Protein AF-A0A7V9DFP0-F1 (afdb_monomer_lite)

Foldseek 3Di:
DDDDDDDDDDDDDDDDDDDDDDDPDDDDDDDDDDPDDDDDDPPPDPPPPPPPPPLVLPVLLVCLVVLLVVLVVCVVCVVVVHDDDPVSLVVSLVSLVVNLVSLVVVLVVLVVVLVVLVVVPPDPDDVSVVSNVVSVVSNVVSVVSSVVSVVSSVSSVVSSVVPPPPDD

Sequence (168 aa):
MRHAQRPIEPAGERGRGGGNGCCCGEDEREQDEKWAGTQPRIGLAAHAESCATADNGATLVDLLPDLLTEIRSLLDQSANGERPPRAVVEDVLTTGYAHALALEGERLRVERRLREVLRSGGSGGPLWADELGQLTKRIEDADRELARLRGLLATLRAQALSREPSGP

Radius of gyration: 31.13 Å; chains: 1; bounding box: 49×64×113 Å

pLDDT: mean 72.7, std 23.98, range [30.34, 97.31]

Structure (mmCIF, N/CA/C/O backbone):
data_AF-A0A7V9DFP0-F1
#
_entry.id   AF-A0A7V9DFP0-F1
#
loop_
_atom_site.group_PDB
_atom_site.id
_atom_site.type_symbol
_atom_site.label_atom_id
_atom_site.label_alt_id
_atom_site.label_comp_id
_atom_site.label_asym_id
_atom_site.label_entity_id
_atom_site.label_seq_id
_atom_site.pdbx_PDB_ins_code
_atom_site.Cartn_x
_atom_site.Cartn_y
_atom_site.Cartn_z
_atom_site.occupancy
_atom_site.B_iso_or_equiv
_atom_site.auth_seq_id
_atom_site.auth_comp_id
_atom_site.auth_asym_id
_atom_site.auth_atom_id
_atom_site.pdbx_PDB_model_num
ATOM 1 N N . MET A 1 1 ? 32.468 -49.841 -77.629 1.00 39.56 1 MET A N 1
ATOM 2 C CA . MET A 1 1 ? 31.718 -51.067 -77.286 1.00 39.56 1 MET A CA 1
ATOM 3 C C . MET A 1 1 ? 30.826 -50.764 -76.085 1.00 39.56 1 MET A C 1
ATOM 5 O O . MET A 1 1 ? 31.365 -50.314 -75.090 1.00 39.56 1 MET A O 1
ATOM 9 N N . ARG A 1 2 ? 29.503 -50.952 -76.253 1.00 42.38 2 ARG A N 1
ATOM 10 C CA . ARG A 1 2 ? 28.453 -51.381 -75.287 1.00 42.38 2 ARG A CA 1
ATOM 11 C C . ARG A 1 2 ? 28.480 -50.742 -73.877 1.00 42.38 2 ARG A C 1
ATOM 13 O O . ARG A 1 2 ? 29.359 -51.049 -73.092 1.00 42.38 2 ARG A O 1
ATOM 20 N N . HIS A 1 3 ? 27.642 -49.745 -73.573 1.00 35.31 3 HIS A N 1
ATOM 21 C CA . HIS A 1 3 ? 26.207 -49.790 -73.188 1.00 35.31 3 HIS A CA 1
ATOM 22 C C . HIS A 1 3 ? 25.881 -50.440 -71.829 1.00 35.31 3 HIS A C 1
ATOM 24 O O . HIS A 1 3 ? 25.858 -51.662 -71.741 1.00 35.31 3 HIS A O 1
ATOM 30 N N . ALA A 1 4 ? 25.527 -49.585 -70.854 1.00 45.06 4 ALA A N 1
ATOM 31 C CA . ALA A 1 4 ? 24.431 -49.658 -69.857 1.00 45.06 4 ALA A CA 1
ATOM 32 C C . ALA A 1 4 ? 24.629 -48.435 -68.909 1.00 45.06 4 ALA A C 1
ATOM 34 O O . ALA A 1 4 ? 25.701 -48.331 -68.333 1.00 45.06 4 ALA A O 1
ATOM 35 N N . GLN A 1 5 ? 23.827 -47.357 -68.789 1.00 43.00 5 GLN A N 1
ATOM 36 C CA . GLN A 1 5 ? 22.367 -47.169 -68.622 1.00 43.00 5 GLN A CA 1
ATOM 37 C C . GLN A 1 5 ? 21.802 -48.117 -67.544 1.00 43.00 5 GLN A C 1
ATOM 39 O O . GLN A 1 5 ? 21.945 -49.316 -67.702 1.00 4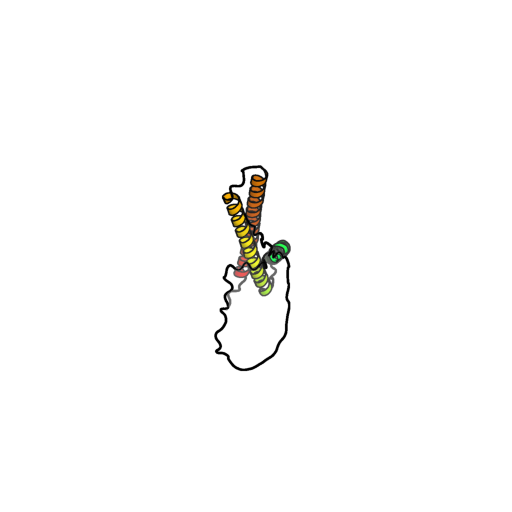3.00 5 GLN A O 1
ATOM 44 N N . ARG A 1 6 ? 21.147 -47.703 -66.447 1.00 42.56 6 ARG A N 1
ATOM 45 C CA . ARG A 1 6 ? 20.340 -46.506 -66.140 1.00 42.56 6 ARG A CA 1
ATOM 46 C C . ARG A 1 6 ? 20.117 -46.379 -64.592 1.00 42.56 6 ARG A C 1
ATOM 48 O O . ARG A 1 6 ? 20.516 -47.285 -63.868 1.00 42.56 6 ARG A O 1
ATOM 55 N N . PRO A 1 7 ? 19.498 -45.276 -64.112 1.00 49.41 7 PRO A N 1
ATOM 56 C CA . PRO A 1 7 ? 19.480 -44.747 -62.735 1.00 49.41 7 PRO A CA 1
ATOM 57 C C . PRO A 1 7 ? 18.176 -45.031 -61.966 1.00 49.41 7 PRO A C 1
ATOM 59 O O . PRO A 1 7 ? 17.194 -45.402 -62.603 1.00 49.41 7 PRO A O 1
ATOM 62 N N . ILE A 1 8 ? 18.136 -44.719 -60.657 1.00 42.16 8 ILE A N 1
ATOM 63 C CA . ILE A 1 8 ? 16.914 -44.353 -59.902 1.00 42.16 8 ILE A CA 1
ATOM 64 C C . ILE A 1 8 ? 17.275 -43.366 -58.759 1.00 42.16 8 ILE A C 1
ATOM 66 O O . ILE A 1 8 ? 17.871 -43.762 -57.765 1.00 42.16 8 ILE A O 1
ATOM 70 N N . GLU A 1 9 ? 16.897 -42.093 -58.902 1.00 44.22 9 GLU A N 1
ATOM 71 C CA . GLU A 1 9 ? 16.350 -41.256 -57.807 1.00 44.22 9 GLU A CA 1
ATOM 72 C C . GLU A 1 9 ? 14.797 -41.285 -57.952 1.00 44.22 9 GLU A C 1
ATOM 74 O O . GLU A 1 9 ? 14.360 -41.835 -58.972 1.00 44.22 9 GLU A O 1
ATOM 79 N N . PRO A 1 10 ? 13.916 -40.702 -57.091 1.00 48.69 10 PRO A N 1
ATOM 80 C CA . PRO A 1 10 ? 14.139 -39.757 -55.983 1.00 48.69 10 PRO A CA 1
ATOM 81 C C . PRO A 1 10 ? 13.203 -39.929 -54.750 1.00 48.69 10 PRO A C 1
ATOM 83 O O . PRO A 1 10 ? 12.377 -40.832 -54.672 1.00 48.69 10 PRO A O 1
ATOM 86 N N . ALA A 1 11 ? 13.292 -38.937 -53.856 1.00 37.59 11 ALA A N 1
ATOM 87 C CA . ALA A 1 11 ? 12.197 -38.336 -53.082 1.00 37.59 11 ALA A CA 1
ATOM 88 C C . ALA A 1 11 ? 11.622 -39.083 -51.863 1.00 37.59 11 ALA A C 1
ATOM 90 O O . ALA A 1 11 ? 11.012 -40.144 -51.935 1.00 37.59 11 ALA A O 1
ATOM 91 N N . GLY A 1 12 ? 11.713 -38.388 -50.728 1.00 35.50 12 GLY A N 1
ATOM 92 C CA . GLY A 1 12 ? 11.001 -38.680 -49.492 1.00 35.50 12 GLY A CA 1
ATOM 93 C C . GLY A 1 12 ? 10.898 -37.429 -48.624 1.00 35.50 12 GLY A C 1
ATOM 94 O O . GLY A 1 12 ? 11.405 -37.406 -47.508 1.00 35.50 12 GLY A O 1
ATOM 95 N N . GLU A 1 13 ? 10.274 -36.378 -49.160 1.00 42.06 13 GLU A N 1
ATOM 96 C CA . GLU A 1 13 ? 9.725 -35.269 -48.378 1.00 42.06 13 GLU A CA 1
ATOM 97 C C . GLU A 1 13 ? 8.756 -35.785 -47.307 1.00 42.06 13 GLU A C 1
ATOM 99 O O . GLU A 1 13 ? 7.801 -36.484 -47.635 1.00 42.06 13 GLU A O 1
ATOM 104 N N . ARG A 1 14 ? 8.939 -35.347 -46.058 1.00 39.03 14 ARG A N 1
ATOM 105 C CA . ARG A 1 14 ? 7.881 -35.040 -45.074 1.00 39.03 14 ARG A CA 1
ATOM 106 C C . ARG A 1 14 ? 8.489 -33.986 -44.132 1.00 39.03 14 ARG A C 1
ATOM 108 O O . ARG A 1 14 ? 9.447 -34.295 -43.445 1.00 39.03 14 ARG A O 1
ATOM 115 N N . GLY A 1 15 ? 8.111 -32.711 -44.086 1.00 32.66 15 GLY A N 1
ATOM 116 C CA . GLY A 1 15 ? 6.883 -32.064 -44.520 1.00 32.66 15 GLY A CA 1
ATOM 117 C C . GLY A 1 15 ? 5.841 -32.067 -43.399 1.00 32.66 15 GLY A C 1
ATOM 118 O O . GLY A 1 15 ? 5.179 -33.082 -43.224 1.00 32.66 15 GLY A O 1
ATOM 119 N N . ARG A 1 16 ? 5.642 -30.881 -42.787 1.00 36.75 16 ARG A N 1
ATOM 120 C CA . ARG A 1 16 ? 4.462 -30.431 -41.997 1.00 36.75 16 ARG A CA 1
ATOM 121 C C . ARG A 1 16 ? 4.366 -31.025 -40.584 1.00 36.75 16 ARG A C 1
ATOM 123 O O . ARG A 1 16 ? 4.788 -32.144 -40.362 1.00 36.75 16 ARG A O 1
ATOM 130 N N . GLY A 1 17 ? 3.833 -30.367 -39.560 1.00 32.06 17 GLY A N 1
ATOM 131 C CA . GLY A 1 17 ? 3.096 -29.114 -39.340 1.00 32.06 17 GLY A CA 1
ATOM 132 C C . GLY A 1 17 ? 2.959 -28.999 -37.802 1.00 32.06 17 GLY A C 1
ATOM 133 O O . GLY A 1 17 ? 3.162 -29.984 -37.105 1.00 32.06 17 GLY A O 1
ATOM 134 N N . GLY A 1 18 ? 2.774 -27.843 -37.173 1.00 35.44 18 GLY A N 1
ATOM 135 C CA . GLY A 1 18 ? 1.622 -26.970 -37.371 1.00 35.44 18 GLY A CA 1
ATOM 136 C C . GLY A 1 18 ? 0.373 -27.578 -36.715 1.00 35.44 18 GLY A C 1
ATOM 137 O O . GLY A 1 18 ? -0.145 -28.561 -37.231 1.00 35.44 18 GLY A O 1
ATOM 138 N N . GLY A 1 19 ? -0.113 -26.961 -35.631 1.00 32.66 19 GLY A N 1
ATOM 139 C CA . GLY A 1 19 ? -1.383 -27.281 -34.956 1.00 32.66 19 GLY A CA 1
ATOM 140 C C . GLY A 1 19 ? -1.144 -27.844 -33.557 1.00 32.66 19 GLY A C 1
ATOM 141 O O . GLY A 1 19 ? -0.663 -28.956 -33.412 1.00 32.66 19 GLY A O 1
ATOM 142 N N . ASN A 1 20 ? -1.326 -27.082 -32.478 1.00 48.03 20 ASN A N 1
ATOM 143 C CA . ASN A 1 20 ? -2.624 -26.607 -31.993 1.00 48.03 20 ASN A CA 1
ATOM 144 C C . ASN A 1 20 ? -3.682 -27.714 -32.090 1.00 48.03 20 ASN A C 1
ATOM 146 O O . ASN A 1 20 ? -4.397 -27.831 -33.080 1.00 48.03 20 ASN A O 1
ATOM 150 N N . GLY A 1 21 ? -3.715 -28.545 -31.056 1.00 33.72 21 GLY A N 1
ATOM 151 C CA . GLY A 1 21 ? -4.679 -29.614 -30.865 1.00 33.72 21 GLY A CA 1
ATOM 152 C C . GLY A 1 21 ? -5.020 -29.661 -29.390 1.00 33.72 21 GLY A C 1
ATOM 153 O O . GLY A 1 21 ? -4.448 -30.436 -28.633 1.00 33.72 21 GLY A O 1
ATOM 154 N N . CYS A 1 22 ? -5.899 -28.747 -28.990 1.00 43.72 22 CYS A N 1
ATOM 155 C CA . CYS A 1 22 ? -6.710 -28.902 -27.799 1.00 43.72 22 CYS A CA 1
ATOM 156 C C . CYS A 1 22 ? -7.415 -30.261 -27.892 1.00 43.72 22 CYS A C 1
ATOM 158 O O . CYS A 1 22 ? -8.122 -30.508 -28.868 1.00 43.72 22 CYS A O 1
ATOM 160 N N . CYS A 1 23 ? -7.216 -31.121 -26.899 1.00 30.34 23 CYS A N 1
ATOM 161 C CA . CYS A 1 23 ? -8.017 -32.322 -26.715 1.00 30.34 23 CYS A CA 1
ATOM 162 C C . CYS A 1 23 ? -8.514 -32.328 -25.272 1.00 30.34 23 CYS A C 1
ATOM 164 O O . CYS A 1 23 ? -7.917 -32.940 -24.390 1.00 30.34 23 CYS A O 1
ATOM 166 N N . CYS A 1 24 ? -9.617 -31.617 -25.044 1.00 34.53 24 CYS A N 1
ATOM 167 C CA . CYS A 1 24 ? -10.621 -32.083 -24.102 1.00 34.53 24 CYS A CA 1
ATOM 168 C C . CYS A 1 24 ? -11.144 -33.412 -24.664 1.00 34.53 24 CYS A C 1
ATOM 170 O O . CYS A 1 24 ? -11.593 -33.469 -25.809 1.00 34.53 24 CYS A O 1
ATOM 172 N N . GLY A 1 25 ? -11.030 -34.474 -23.881 1.00 30.75 25 GLY A N 1
ATOM 173 C CA . GLY A 1 25 ? -11.526 -35.799 -24.214 1.00 30.75 25 GLY A CA 1
ATOM 174 C C . GLY A 1 25 ? -11.726 -36.562 -22.920 1.00 30.75 25 GLY A C 1
ATOM 175 O O . GLY A 1 25 ? -10.835 -37.277 -22.472 1.00 30.75 25 GLY A O 1
ATOM 176 N N . GLU A 1 26 ? -12.866 -36.305 -22.295 1.00 41.06 26 GLU A N 1
ATOM 177 C CA . GLU A 1 26 ? -13.468 -37.163 -21.282 1.00 41.06 26 GLU A CA 1
ATOM 178 C C . GLU A 1 26 ? -13.830 -38.501 -21.945 1.00 41.06 26 GLU A C 1
ATOM 180 O O . GLU A 1 26 ? -14.340 -38.500 -23.062 1.00 41.06 26 GLU A O 1
ATOM 185 N N . ASP A 1 27 ? -13.569 -39.631 -21.288 1.00 32.34 27 ASP A N 1
ATOM 186 C CA . ASP A 1 27 ? -14.666 -40.536 -20.942 1.00 32.34 27 ASP A CA 1
ATOM 187 C C . ASP A 1 27 ? -14.228 -41.620 -19.955 1.00 32.34 27 ASP A C 1
ATOM 189 O O . ASP A 1 27 ? -13.144 -42.204 -20.020 1.00 32.34 27 ASP A O 1
ATOM 193 N N . GLU A 1 28 ? -15.124 -41.831 -19.005 1.00 42.12 28 GLU A N 1
ATOM 194 C CA . GLU A 1 28 ? -15.041 -42.736 -17.876 1.00 42.12 28 GLU A CA 1
ATOM 195 C C . GLU A 1 28 ? -15.290 -44.188 -18.306 1.00 42.12 28 GLU A C 1
ATOM 197 O O . GLU A 1 28 ? -16.081 -44.441 -19.216 1.00 42.12 28 GLU A O 1
ATOM 202 N N . ARG A 1 29 ? -14.690 -45.135 -17.566 1.00 37.09 29 ARG A N 1
ATOM 203 C CA . ARG A 1 29 ? -15.267 -46.405 -17.054 1.00 37.09 29 ARG A CA 1
ATOM 204 C C . ARG A 1 29 ? -14.185 -47.480 -16.958 1.00 37.09 29 ARG A C 1
ATOM 206 O O . ARG A 1 29 ? -13.793 -48.066 -17.954 1.00 37.09 29 ARG A O 1
ATOM 213 N N . GLU A 1 30 ? -13.747 -47.776 -15.744 1.00 35.06 30 GLU A N 1
ATOM 214 C CA . GLU A 1 30 ? -14.201 -48.973 -15.027 1.00 35.06 30 GLU A CA 1
ATOM 215 C C . GLU A 1 30 ? -13.611 -48.957 -13.618 1.00 35.06 30 GLU A C 1
ATOM 217 O O . GLU A 1 30 ? -12.456 -48.597 -13.392 1.00 35.06 30 GLU A O 1
ATOM 222 N N . GLN A 1 31 ? -14.486 -49.248 -12.666 1.00 38.50 31 GLN A N 1
ATOM 223 C CA . GLN A 1 31 ? -14.199 -49.291 -11.247 1.00 38.50 31 GLN A CA 1
ATOM 224 C C . GLN A 1 31 ? -13.455 -50.583 -10.898 1.00 38.50 31 GLN A C 1
ATOM 226 O O . GLN A 1 31 ? -13.540 -51.583 -11.607 1.00 38.50 31 GLN A O 1
ATOM 231 N N . ASP A 1 32 ? -12.824 -50.513 -9.732 1.00 38.16 32 ASP A N 1
ATOM 232 C CA . ASP A 1 32 ? -12.440 -51.614 -8.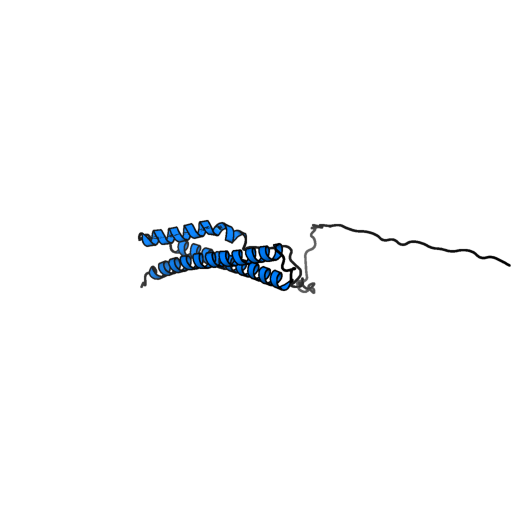857 1.00 38.16 32 ASP A CA 1
ATOM 233 C C . ASP A 1 32 ? -11.011 -52.187 -8.933 1.00 38.16 32 ASP A C 1
ATOM 235 O O . ASP A 1 32 ? -10.508 -52.699 -9.926 1.00 38.16 32 ASP A O 1
ATOM 239 N N . GLU A 1 33 ? -10.397 -52.114 -7.745 1.00 41.06 33 GLU A N 1
ATOM 240 C CA . GLU A 1 33 ? -9.260 -52.888 -7.248 1.00 41.06 33 GLU A CA 1
ATOM 241 C C . GLU A 1 33 ? -7.865 -52.602 -7.827 1.00 41.06 33 GLU A C 1
ATOM 243 O O . GLU A 1 33 ? -7.349 -53.334 -8.667 1.00 41.06 33 GLU A O 1
ATOM 248 N N . LYS A 1 34 ? -7.161 -51.629 -7.219 1.00 40.22 34 LYS A N 1
ATOM 249 C CA . LYS A 1 34 ? -5.809 -51.827 -6.632 1.00 40.22 34 LYS A CA 1
ATOM 250 C C . LYS A 1 34 ? -5.210 -50.504 -6.156 1.00 40.22 34 LYS A C 1
ATOM 252 O O . LYS A 1 34 ? -4.446 -49.850 -6.859 1.00 40.22 34 LYS A O 1
ATOM 257 N N . TRP A 1 35 ? -5.428 -50.186 -4.885 1.00 41.47 35 TRP A N 1
ATOM 258 C CA . TRP A 1 35 ? -4.740 -49.111 -4.148 1.00 41.47 35 TRP A CA 1
ATOM 259 C C . TRP A 1 35 ? -3.207 -49.306 -4.006 1.00 41.47 35 TRP A C 1
ATOM 261 O O . TRP A 1 35 ? -2.561 -48.606 -3.234 1.00 41.47 35 TRP A O 1
ATOM 271 N N . ALA A 1 36 ? -2.604 -50.249 -4.740 1.00 45.00 36 ALA A N 1
ATOM 272 C CA . ALA A 1 36 ? -1.182 -50.591 -4.686 1.00 45.00 36 ALA A CA 1
ATOM 273 C C . ALA A 1 36 ? -0.575 -50.869 -6.081 1.00 45.00 36 ALA A C 1
ATOM 275 O O . ALA A 1 36 ? 0.279 -51.740 -6.234 1.00 45.00 36 ALA A O 1
ATOM 276 N N . GLY A 1 37 ? -1.027 -50.152 -7.116 1.00 41.97 37 GLY A N 1
ATOM 277 C CA . GLY A 1 37 ? -0.377 -50.122 -8.430 1.00 41.97 37 GLY A CA 1
ATOM 278 C C . GLY A 1 37 ? 0.640 -48.983 -8.521 1.00 41.97 37 GLY A C 1
ATOM 279 O O . GLY A 1 37 ? 0.356 -47.863 -8.106 1.00 41.97 37 GLY A O 1
ATOM 280 N N . THR A 1 38 ? 1.830 -49.274 -9.044 1.00 46.97 38 THR A N 1
ATOM 281 C CA . THR A 1 38 ? 2.934 -48.333 -9.281 1.00 46.97 38 THR A CA 1
ATOM 282 C C . THR A 1 38 ? 2.432 -47.045 -9.935 1.00 46.97 38 THR A C 1
ATOM 284 O O . THR A 1 38 ? 2.083 -47.042 -11.114 1.00 46.97 38 THR A O 1
ATOM 287 N N . GLN A 1 39 ? 2.382 -45.946 -9.179 1.00 47.97 39 GLN A N 1
ATOM 288 C CA . GLN A 1 39 ? 1.971 -44.664 -9.740 1.00 47.97 39 GLN A CA 1
ATOM 289 C C . GLN A 1 39 ? 2.969 -44.228 -10.827 1.00 47.97 39 GLN A C 1
ATOM 291 O O . GLN A 1 39 ? 4.183 -44.286 -10.591 1.00 47.97 39 GLN A O 1
ATOM 296 N N . PRO A 1 40 ? 2.513 -43.741 -11.995 1.00 52.31 40 PRO A N 1
ATOM 297 C CA . PRO A 1 40 ? 3.358 -42.881 -12.806 1.00 52.31 40 PRO A CA 1
ATOM 298 C C . PRO A 1 40 ? 3.716 -41.663 -11.947 1.00 52.31 40 PRO A C 1
ATOM 300 O O . PRO A 1 40 ? 2.839 -41.062 -11.328 1.00 52.31 40 PRO A O 1
ATOM 303 N N . ARG A 1 41 ? 5.016 -41.352 -11.842 1.00 52.28 41 ARG A N 1
ATOM 304 C CA . ARG A 1 41 ? 5.538 -40.251 -11.018 1.00 52.28 41 ARG A CA 1
ATOM 305 C C . ARG A 1 41 ? 4.705 -38.988 -11.257 1.00 52.28 41 ARG A C 1
ATOM 307 O O . ARG A 1 41 ? 4.787 -38.397 -12.331 1.00 52.28 41 ARG A O 1
ATOM 314 N N . ILE A 1 42 ? 3.953 -38.560 -10.245 1.00 50.28 42 ILE A N 1
ATOM 315 C CA . ILE A 1 42 ? 3.390 -37.212 -10.183 1.00 50.28 42 ILE A CA 1
ATOM 316 C C . ILE A 1 42 ? 4.583 -36.287 -9.986 1.00 50.28 42 ILE A C 1
ATOM 318 O O . ILE A 1 42 ? 5.111 -36.118 -8.892 1.00 50.28 42 ILE A O 1
ATOM 322 N N . GLY A 1 43 ? 5.092 -35.792 -11.099 1.00 47.78 43 GLY A N 1
ATOM 323 C CA . GLY A 1 43 ? 6.286 -34.979 -11.127 1.00 47.78 43 GLY A CA 1
ATOM 324 C C . GLY A 1 43 ? 6.440 -34.373 -12.501 1.00 47.78 43 GLY A C 1
ATOM 325 O O . GLY A 1 43 ? 7.399 -34.677 -13.205 1.00 47.78 43 GLY A O 1
ATOM 326 N N . LEU A 1 44 ? 5.512 -33.485 -12.870 1.00 48.56 44 LEU A N 1
ATOM 327 C CA . LEU A 1 44 ? 5.952 -32.335 -13.650 1.00 48.56 44 LEU A CA 1
ATOM 328 C C . LEU A 1 44 ? 7.130 -31.735 -12.880 1.00 48.56 44 LEU A C 1
ATOM 330 O O . LEU A 1 44 ? 7.046 -31.532 -11.666 1.00 48.56 44 LEU A O 1
ATOM 334 N N . ALA A 1 45 ? 8.252 -31.529 -13.569 1.00 49.66 45 ALA A N 1
ATOM 335 C CA . ALA A 1 45 ? 9.360 -30.791 -12.992 1.00 49.66 45 ALA A CA 1
ATOM 336 C C . ALA A 1 45 ? 8.800 -29.492 -12.401 1.00 49.66 45 ALA A C 1
ATOM 338 O O . ALA A 1 45 ? 7.961 -28.851 -13.030 1.00 49.66 45 ALA A O 1
ATOM 339 N N . ALA A 1 46 ? 9.282 -29.079 -11.230 1.00 52.81 46 ALA A N 1
ATOM 340 C CA . ALA A 1 46 ? 8.870 -27.828 -10.585 1.00 52.81 46 ALA A C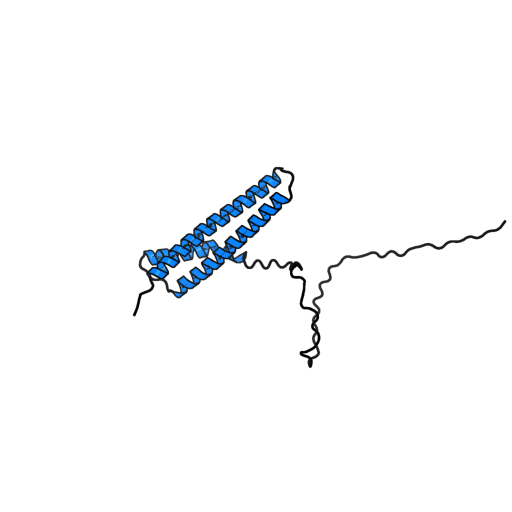A 1
ATOM 341 C C . ALA A 1 46 ? 9.070 -26.569 -11.470 1.00 52.81 46 ALA A C 1
ATOM 343 O O . ALA A 1 46 ? 8.665 -25.477 -11.090 1.00 52.81 46 ALA A O 1
ATOM 344 N N . HIS A 1 47 ? 9.693 -26.725 -12.645 1.00 44.72 47 HIS A N 1
ATOM 345 C CA . HIS A 1 47 ? 9.942 -25.700 -13.656 1.00 44.72 47 HIS A CA 1
ATOM 346 C C . HIS A 1 47 ? 9.158 -25.900 -14.959 1.00 44.72 47 HIS A C 1
ATOM 348 O O . HIS A 1 47 ? 9.454 -25.228 -15.941 1.00 44.72 47 HIS A O 1
ATOM 354 N N . ALA A 1 48 ? 8.189 -26.818 -15.016 1.00 46.50 48 ALA A N 1
ATOM 355 C CA . ALA A 1 48 ? 7.222 -26.788 -16.102 1.00 46.50 48 ALA A CA 1
ATOM 356 C C . ALA A 1 48 ? 6.403 -25.512 -15.920 1.00 46.50 48 ALA A C 1
ATOM 358 O O . ALA A 1 48 ? 5.607 -25.416 -14.988 1.00 46.50 48 ALA A O 1
ATOM 359 N N . GLU A 1 49 ? 6.703 -24.512 -16.745 1.00 44.75 49 GLU A N 1
ATOM 360 C CA . GLU A 1 49 ? 6.087 -23.195 -16.708 1.00 44.75 49 GLU A CA 1
ATOM 361 C C . GLU A 1 49 ? 4.572 -23.361 -16.798 1.00 44.75 49 GLU A C 1
ATOM 363 O O . GLU A 1 49 ? 3.995 -23.549 -17.870 1.00 44.75 49 GLU A O 1
ATOM 368 N N . SER A 1 50 ? 3.907 -23.322 -15.644 1.00 45.53 50 SER A N 1
ATOM 369 C CA . SER A 1 50 ? 2.478 -23.106 -15.606 1.00 45.53 50 SER A CA 1
ATOM 370 C C . SER A 1 50 ? 2.269 -21.708 -16.169 1.00 45.53 50 SER A C 1
ATOM 372 O O . SER A 1 50 ? 2.446 -20.712 -15.468 1.00 45.53 50 SER A O 1
ATOM 374 N N . CYS A 1 51 ? 1.884 -21.627 -17.440 1.00 41.16 51 CYS A N 1
ATOM 375 C CA . CYS A 1 51 ? 1.416 -20.405 -18.091 1.00 41.16 51 CYS A CA 1
ATOM 376 C C . CYS A 1 51 ? 0.017 -20.002 -17.579 1.00 41.16 51 CYS A C 1
ATOM 378 O O . CYS A 1 51 ? -0.850 -19.558 -18.323 1.00 41.16 51 CYS A O 1
ATOM 380 N N . ALA A 1 52 ? -0.202 -20.189 -16.283 1.00 46.06 52 ALA A N 1
ATOM 381 C CA . ALA A 1 52 ? -1.239 -19.560 -15.512 1.00 46.06 52 ALA A CA 1
ATOM 382 C C . ALA A 1 52 ? -0.483 -18.717 -14.491 1.00 46.06 52 ALA A C 1
ATOM 384 O O . ALA A 1 52 ? -0.078 -19.198 -13.433 1.00 46.06 52 ALA A O 1
ATOM 385 N N . THR A 1 53 ? -0.248 -17.455 -14.837 1.00 50.59 53 THR A N 1
ATOM 386 C CA . THR A 1 53 ? -0.049 -16.397 -13.853 1.00 50.59 53 THR A CA 1
ATOM 387 C C . THR A 1 53 ? -1.305 -16.358 -12.988 1.00 50.59 53 THR A C 1
ATOM 389 O O . THR A 1 53 ? -2.209 -15.558 -13.214 1.00 50.59 53 THR A O 1
ATOM 392 N N . ALA A 1 54 ? -1.400 -17.267 -12.019 1.00 45.38 54 ALA A N 1
ATOM 393 C CA . ALA A 1 54 ? -2.306 -17.146 -10.893 1.00 45.38 54 ALA A CA 1
ATOM 394 C C . ALA A 1 54 ? -1.752 -16.017 -10.016 1.00 45.38 54 ALA A C 1
ATOM 396 O O . ALA A 1 54 ? -1.195 -16.233 -8.940 1.00 45.38 54 ALA A O 1
ATOM 397 N N . ASP A 1 55 ? -1.823 -14.793 -10.538 1.00 50.12 55 ASP A N 1
ATOM 398 C CA . ASP A 1 55 ? -1.559 -13.574 -9.798 1.00 50.12 55 ASP A CA 1
ATOM 399 C C . ASP A 1 55 ? -2.749 -13.354 -8.862 1.00 50.12 55 ASP A C 1
ATOM 401 O O . ASP A 1 55 ? -3.574 -12.467 -9.048 1.00 50.12 55 ASP A O 1
ATOM 405 N N . ASN A 1 56 ? -2.812 -14.152 -7.793 1.00 54.38 56 ASN A N 1
ATOM 406 C CA . ASN A 1 56 ? -3.754 -13.935 -6.691 1.00 54.38 56 ASN A CA 1
ATOM 407 C C . ASN A 1 56 ? -3.532 -12.565 -6.007 1.00 54.38 56 ASN A C 1
ATOM 409 O O . ASN A 1 56 ? -4.287 -12.189 -5.118 1.00 54.38 56 ASN A O 1
ATOM 413 N N . GLY A 1 57 ? -2.472 -11.833 -6.380 1.00 50.38 57 GLY A N 1
ATOM 414 C CA . GLY A 1 57 ? -2.136 -10.517 -5.842 1.00 50.38 57 GLY A CA 1
ATOM 415 C C . GLY A 1 57 ? -2.641 -9.327 -6.662 1.00 50.38 57 GLY A C 1
ATOM 416 O O . GLY A 1 57 ? -2.809 -8.261 -6.078 1.00 50.38 57 GLY A O 1
ATOM 417 N N . ALA A 1 58 ? -2.898 -9.474 -7.969 1.00 52.78 58 ALA A N 1
ATOM 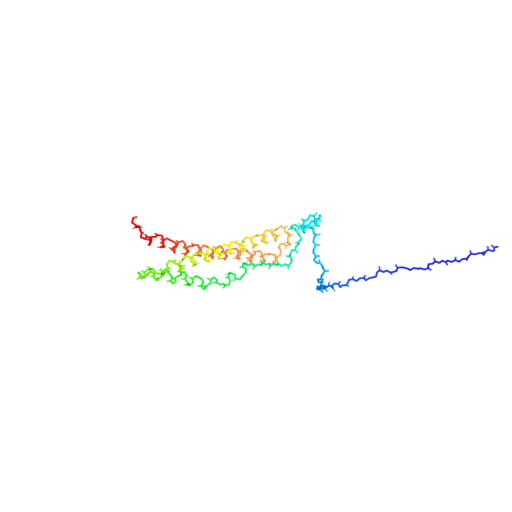418 C CA . ALA A 1 58 ? -3.262 -8.329 -8.817 1.00 52.78 58 ALA A CA 1
ATOM 419 C C . ALA A 1 58 ? -4.616 -7.724 -8.409 1.00 52.78 58 ALA A C 1
ATOM 421 O O . ALA A 1 58 ? -4.759 -6.510 -8.352 1.00 52.78 58 ALA A O 1
ATOM 422 N N . THR A 1 59 ? -5.568 -8.569 -8.008 1.00 59.12 59 THR A N 1
ATOM 423 C CA . THR A 1 59 ? -6.910 -8.149 -7.578 1.00 59.12 59 THR A CA 1
ATOM 424 C C . THR A 1 59 ? -6.929 -7.410 -6.241 1.00 59.12 59 THR A C 1
ATOM 426 O O . THR A 1 59 ? -7.878 -6.685 -5.963 1.00 59.12 59 THR A O 1
ATOM 429 N N . LEU A 1 60 ? -5.913 -7.595 -5.391 1.00 62.09 60 LEU A N 1
ATOM 430 C CA . LEU A 1 60 ? -5.852 -6.932 -4.086 1.00 62.09 60 LEU A CA 1
ATOM 431 C C . LEU A 1 60 ? -5.332 -5.497 -4.212 1.00 62.09 60 LEU A C 1
ATOM 433 O O . LEU A 1 60 ? -5.817 -4.613 -3.520 1.00 62.09 60 LEU A O 1
ATOM 437 N N . VAL A 1 61 ? -4.385 -5.208 -5.106 1.00 65.69 61 VAL A N 1
ATOM 438 C CA . VAL A 1 61 ? -3.832 -3.843 -5.213 1.00 65.69 61 VAL A CA 1
ATOM 439 C C . VAL A 1 61 ? -4.906 -2.824 -5.628 1.00 65.69 61 VAL A C 1
ATOM 441 O O . VAL A 1 61 ? -4.921 -1.710 -5.105 1.00 65.69 61 VAL A O 1
ATOM 444 N N . ASP A 1 62 ? -5.867 -3.231 -6.458 1.00 72.88 62 ASP A N 1
ATOM 445 C CA . ASP A 1 62 ? -6.944 -2.359 -6.947 1.00 72.88 62 ASP A CA 1
ATOM 446 C C . ASP A 1 62 ? -7.949 -1.935 -5.858 1.00 72.88 62 ASP A C 1
ATOM 448 O O . ASP A 1 62 ? -8.541 -0.861 -5.947 1.00 72.88 62 ASP A O 1
ATOM 452 N N . LEU A 1 63 ? -8.112 -2.731 -4.795 1.00 80.69 63 LEU A N 1
ATOM 453 C CA . LEU A 1 63 ? -9.049 -2.461 -3.689 1.00 80.69 63 LEU A CA 1
ATOM 454 C C . LEU A 1 63 ? -8.434 -1.609 -2.564 1.00 80.69 63 LEU A C 1
ATOM 456 O O . LEU A 1 63 ? -9.072 -1.325 -1.549 1.00 80.69 63 LEU A O 1
ATOM 460 N N . LEU A 1 64 ? -7.175 -1.199 -2.716 1.00 84.19 64 LEU A N 1
ATOM 461 C CA . LEU A 1 64 ? -6.443 -0.479 -1.682 1.00 84.19 64 LEU A CA 1
ATOM 462 C C . LEU A 1 64 ? -7.067 0.878 -1.282 1.00 84.19 64 LEU A C 1
ATOM 464 O O . LEU A 1 64 ? -7.120 1.151 -0.081 1.00 84.19 64 LEU A O 1
ATOM 468 N N . PRO A 1 65 ? -7.555 1.737 -2.204 1.00 86.44 65 PRO A N 1
ATOM 469 C CA . PRO A 1 65 ? -8.154 3.026 -1.839 1.00 86.44 65 PRO A CA 1
ATOM 470 C C . PRO A 1 65 ? -9.353 2.903 -0.891 1.00 86.44 65 PRO A C 1
ATOM 472 O O . PRO A 1 65 ? -9.480 3.693 0.053 1.00 86.44 65 PRO A O 1
ATOM 475 N N . ASP A 1 66 ? -10.191 1.892 -1.111 1.00 88.88 66 ASP A N 1
ATOM 476 C CA . ASP A 1 66 ? -11.376 1.630 -0.296 1.00 88.88 66 ASP A CA 1
ATOM 477 C C . ASP A 1 66 ? -10.966 1.159 1.100 1.00 88.88 66 ASP A C 1
ATOM 479 O O . ASP A 1 66 ? -11.392 1.738 2.102 1.00 88.88 66 ASP A O 1
ATOM 483 N N . LEU A 1 67 ? -10.021 0.219 1.173 1.00 91.75 67 LEU A N 1
ATOM 484 C CA . LEU A 1 67 ? -9.462 -0.270 2.433 1.00 91.75 67 LEU A CA 1
ATOM 485 C C . LEU A 1 67 ? -8.828 0.852 3.270 1.00 91.75 67 LEU A C 1
ATOM 487 O O . LEU A 1 67 ? -8.997 0.920 4.485 1.00 91.75 67 LEU A O 1
ATOM 491 N N . LEU A 1 68 ? -8.108 1.781 2.640 1.00 92.94 68 LEU A N 1
ATOM 492 C CA . LEU A 1 68 ? -7.524 2.933 3.336 1.00 92.94 68 LEU A CA 1
ATOM 493 C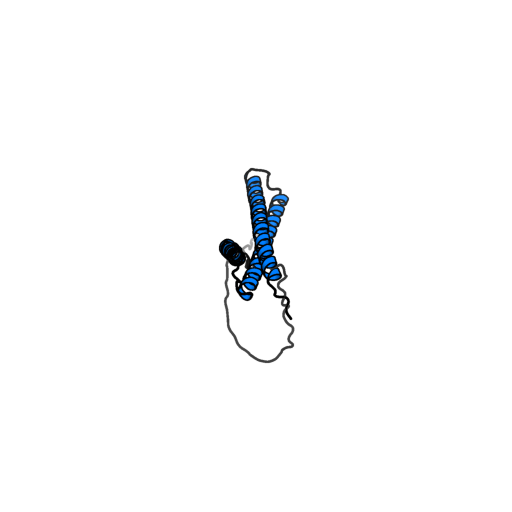 C . LEU A 1 68 ? -8.587 3.881 3.889 1.00 92.94 68 LEU A C 1
ATOM 495 O O . LEU A 1 68 ? -8.376 4.501 4.934 1.00 92.94 68 LEU A O 1
ATOM 499 N N . THR A 1 69 ? -9.698 4.030 3.170 1.00 93.44 69 THR A N 1
ATOM 500 C CA . THR A 1 69 ? -10.842 4.837 3.602 1.00 93.44 69 THR A CA 1
ATOM 501 C C . THR A 1 69 ? -11.527 4.182 4.795 1.00 93.44 69 THR A C 1
ATOM 503 O O . THR A 1 69 ? -11.817 4.861 5.779 1.00 93.44 69 THR A O 1
ATOM 506 N N . GLU A 1 70 ? -11.688 2.862 4.762 1.00 94.38 70 GLU A N 1
ATOM 507 C CA . GLU A 1 70 ? -12.226 2.080 5.872 1.00 94.38 70 GLU A CA 1
ATOM 508 C C . GLU A 1 70 ? -11.339 2.168 7.123 1.00 94.38 70 GLU A C 1
ATOM 510 O O . GLU A 1 70 ? -11.826 2.527 8.198 1.00 94.38 70 GLU A O 1
ATOM 515 N N . ILE A 1 71 ? -10.023 1.957 6.986 1.00 95.19 71 ILE A N 1
ATOM 516 C CA . ILE A 1 71 ? -9.073 2.090 8.103 1.00 95.19 71 ILE A CA 1
ATOM 517 C C . ILE A 1 71 ? -9.162 3.491 8.722 1.00 95.19 71 ILE A C 1
ATOM 519 O O . ILE A 1 71 ? -9.207 3.623 9.944 1.00 95.19 71 ILE A O 1
ATOM 523 N N . ARG A 1 72 ? -9.218 4.546 7.899 1.00 94.50 72 ARG A N 1
ATOM 524 C CA . ARG A 1 72 ? -9.370 5.929 8.384 1.00 94.50 72 ARG A CA 1
ATOM 525 C C . ARG A 1 72 ? -10.687 6.141 9.118 1.00 94.50 72 ARG A C 1
ATOM 527 O O . ARG A 1 72 ? -10.669 6.715 10.198 1.00 94.50 72 ARG A O 1
ATOM 534 N N . SER A 1 73 ? -11.797 5.626 8.590 1.00 94.31 73 SER A N 1
ATOM 535 C CA . SER A 1 73 ? -13.096 5.725 9.258 1.00 94.31 73 SER A CA 1
ATOM 536 C C . SER A 1 73 ? -13.069 5.087 10.650 1.00 94.31 73 SER A C 1
ATOM 538 O O . SER A 1 73 ? -13.548 5.689 11.609 1.00 94.31 73 SER A O 1
ATOM 540 N N . LEU A 1 74 ? -12.445 3.912 10.798 1.00 93.88 74 LEU A N 1
ATOM 541 C CA . LEU A 1 74 ? -12.301 3.255 12.103 1.00 93.88 74 LEU A CA 1
ATOM 542 C C . LEU A 1 74 ? -11.415 4.052 13.072 1.00 93.88 74 LEU A C 1
ATOM 544 O O . LEU A 1 74 ? -11.702 4.102 14.273 1.00 93.88 74 LEU A O 1
ATOM 548 N N . LEU A 1 75 ? -10.354 4.686 12.565 1.00 93.38 75 LEU A N 1
ATOM 549 C CA . LEU A 1 75 ? -9.498 5.577 13.352 1.00 93.38 75 LEU A CA 1
ATOM 550 C C . LEU A 1 75 ? -10.261 6.829 13.815 1.00 93.38 75 LEU A C 1
ATOM 552 O O . LEU A 1 75 ? -10.136 7.213 14.979 1.00 93.38 75 LEU A O 1
ATOM 556 N N . ASP A 1 76 ? -11.083 7.420 12.947 1.00 92.88 76 ASP A N 1
ATOM 557 C CA . ASP A 1 76 ? -11.868 8.625 13.238 1.00 92.88 76 ASP A CA 1
ATOM 558 C C . ASP A 1 76 ? -12.996 8.345 14.239 1.00 92.88 76 ASP A C 1
ATOM 560 O O . ASP A 1 76 ? -13.138 9.068 15.226 1.00 92.88 76 ASP A O 1
ATOM 564 N N . GLN A 1 77 ? -13.747 7.250 14.058 1.00 89.62 77 GLN A N 1
ATOM 565 C CA . GLN A 1 77 ? -14.724 6.765 15.047 1.00 89.62 77 GLN A CA 1
ATOM 566 C C . GLN A 1 77 ? -14.067 6.642 16.424 1.00 89.62 77 GLN A C 1
ATOM 568 O O . GLN A 1 77 ? -14.590 7.099 17.442 1.00 89.62 77 GLN A O 1
ATOM 573 N N . SER A 1 78 ? -12.857 6.087 16.444 1.00 84.31 78 SER A N 1
ATOM 574 C CA . SER A 1 78 ? -12.118 5.879 17.676 1.00 84.31 78 SER A CA 1
ATOM 575 C C . SER A 1 78 ? -11.651 7.173 18.339 1.00 84.31 78 SER A C 1
ATOM 577 O O . SER A 1 78 ? -11.697 7.267 19.569 1.00 84.31 78 SER A O 1
ATOM 579 N N . ALA A 1 79 ? -11.253 8.170 17.549 1.00 85.38 79 ALA A N 1
ATOM 580 C CA . ALA A 1 79 ? -10.906 9.506 18.028 1.00 85.38 79 ALA A CA 1
ATOM 581 C C . ALA A 1 79 ? -12.124 10.262 18.590 1.00 85.38 79 ALA A C 1
ATOM 583 O O . ALA A 1 79 ? -11.990 10.998 19.566 1.00 85.38 79 ALA A O 1
ATOM 584 N N . ASN A 1 80 ? -13.314 10.016 18.038 1.00 88.06 80 ASN A N 1
ATOM 585 C CA . ASN A 1 80 ? -14.579 10.600 18.495 1.00 88.06 80 ASN A CA 1
ATOM 586 C C . ASN A 1 80 ? -15.173 9.895 19.731 1.00 88.06 80 ASN A C 1
ATOM 588 O O . ASN A 1 80 ? -16.261 10.244 20.186 1.00 88.06 80 ASN A O 1
ATOM 592 N N . GLY A 1 81 ? -14.466 8.910 20.297 1.00 82.62 81 GLY A N 1
ATOM 593 C CA . GLY A 1 81 ? -14.903 8.158 21.475 1.00 82.62 81 GLY A CA 1
ATOM 594 C C . GLY A 1 81 ? -15.850 6.995 21.169 1.00 82.62 81 GLY A C 1
ATOM 595 O O . GLY A 1 81 ? -16.250 6.282 22.093 1.00 82.62 81 GLY A O 1
ATOM 596 N N . GLU A 1 82 ? -16.168 6.749 19.897 1.00 86.06 82 GLU A N 1
ATOM 597 C CA . GLU A 1 82 ? -16.947 5.590 19.472 1.00 86.06 82 GLU A CA 1
ATOM 598 C C . GLU A 1 82 ? -16.089 4.321 19.487 1.00 86.06 82 GLU A C 1
ATOM 600 O O . GLU A 1 82 ? -14.866 4.339 19.303 1.00 86.06 82 GLU A O 1
ATOM 605 N N . ARG A 1 83 ? -16.736 3.179 19.732 1.00 83.62 83 ARG A N 1
ATOM 606 C CA . ARG A 1 83 ? -16.078 1.870 19.795 1.00 83.62 83 ARG A CA 1
ATOM 607 C C . ARG A 1 83 ? -16.574 0.986 18.652 1.00 83.62 83 ARG A C 1
ATOM 609 O O . ARG A 1 83 ? -17.604 0.333 18.828 1.00 83.62 83 ARG A O 1
ATOM 616 N N . PRO A 1 84 ? -15.862 0.935 17.509 1.00 87.56 84 PRO A N 1
ATOM 617 C CA . PRO A 1 84 ? -16.129 -0.063 16.486 1.00 87.56 84 PRO A CA 1
ATOM 618 C C . PRO A 1 84 ? -16.086 -1.485 17.071 1.00 87.56 84 PRO A C 1
ATOM 620 O O . PRO A 1 84 ? -15.293 -1.754 17.984 1.00 87.56 84 PRO A O 1
ATOM 623 N N . PRO A 1 85 ? -16.915 -2.412 16.559 1.00 90.00 85 PRO A N 1
ATOM 624 C CA . PRO A 1 85 ? -16.895 -3.802 16.991 1.00 90.00 85 PRO A CA 1
ATOM 625 C C . PRO A 1 85 ? -15.513 -4.430 16.788 1.00 90.00 85 PRO A C 1
ATOM 627 O O . PRO A 1 85 ? -14.899 -4.276 15.734 1.00 90.00 85 PRO A O 1
ATOM 630 N N . ARG A 1 86 ? -15.046 -5.202 17.775 1.00 89.56 86 ARG A N 1
ATOM 631 C CA . ARG A 1 86 ? -13.730 -5.859 17.725 1.00 89.56 86 ARG A CA 1
ATOM 632 C C . ARG A 1 86 ? -13.543 -6.717 16.469 1.00 89.56 86 ARG A C 1
ATOM 634 O O . ARG A 1 86 ? -12.504 -6.619 15.832 1.00 89.56 86 ARG A O 1
ATOM 641 N N . ALA A 1 87 ? -14.560 -7.498 16.102 1.00 92.06 87 ALA A N 1
ATOM 642 C CA . ALA A 1 87 ? -14.514 -8.363 14.925 1.00 92.06 87 ALA A CA 1
ATOM 643 C C . ALA A 1 87 ? -14.267 -7.578 13.623 1.00 92.06 87 ALA A C 1
ATOM 645 O O . ALA A 1 87 ? -13.512 -8.034 12.775 1.00 92.06 87 ALA A O 1
ATOM 646 N N . VAL A 1 88 ? -14.841 -6.373 13.496 1.00 92.81 88 VAL A N 1
ATOM 647 C CA . VAL A 1 88 ? -14.615 -5.494 12.335 1.00 92.81 88 VAL A CA 1
ATOM 648 C C . VAL A 1 88 ? -13.160 -5.032 12.298 1.00 92.81 88 VAL A C 1
ATOM 650 O O . VAL A 1 88 ? -12.511 -5.098 11.263 1.00 92.81 88 VAL A O 1
ATOM 653 N N . VAL A 1 89 ? -12.609 -4.612 13.440 1.00 93.81 89 VAL A N 1
ATOM 654 C CA . VAL A 1 89 ? -11.205 -4.182 13.517 1.00 93.81 89 VAL A CA 1
ATOM 655 C C . VAL A 1 89 ? -10.243 -5.324 13.170 1.00 93.81 89 VAL A C 1
ATOM 657 O O . VAL A 1 89 ? -9.263 -5.102 12.464 1.00 93.81 89 VAL A O 1
ATOM 660 N N . GLU A 1 90 ? -10.505 -6.541 13.648 1.00 94.88 90 GLU A N 1
ATOM 661 C CA . GLU A 1 90 ? -9.679 -7.719 13.349 1.00 94.88 90 GLU A CA 1
ATOM 662 C C . GLU A 1 90 ? -9.721 -8.104 11.866 1.00 94.88 90 GLU A C 1
ATOM 664 O O . GLU A 1 90 ? -8.675 -8.411 11.285 1.00 94.88 90 GLU A O 1
ATOM 669 N N . ASP A 1 91 ? -10.899 -8.038 11.246 1.00 94.62 91 ASP A N 1
ATOM 670 C CA . ASP A 1 91 ? -11.071 -8.296 9.817 1.00 94.62 91 ASP A CA 1
ATOM 671 C C . ASP A 1 91 ? -10.302 -7.272 8.969 1.00 94.62 91 ASP A C 1
ATOM 673 O O . ASP A 1 91 ? -9.467 -7.646 8.141 1.00 94.62 91 ASP A O 1
ATOM 677 N N . VAL A 1 92 ? -10.451 -5.975 9.271 1.00 95.56 92 VAL A N 1
ATOM 678 C CA . VAL A 1 92 ? -9.709 -4.905 8.584 1.00 95.56 92 VAL A CA 1
ATOM 679 C C . VAL A 1 92 ? -8.199 -5.039 8.779 1.00 95.56 92 VAL A C 1
ATOM 681 O O . VAL A 1 92 ? -7.439 -4.830 7.833 1.00 95.56 92 VAL A O 1
ATOM 684 N N . LEU A 1 93 ? -7.723 -5.411 9.972 1.00 95.50 93 LEU A N 1
ATOM 685 C CA . LEU A 1 93 ? -6.294 -5.658 10.189 1.00 95.50 93 LEU A CA 1
ATOM 686 C C . LEU A 1 93 ? -5.794 -6.842 9.352 1.00 95.50 93 LEU A C 1
ATOM 688 O O . LEU A 1 93 ? -4.718 -6.758 8.761 1.00 95.50 93 LEU A O 1
ATOM 692 N N . THR A 1 94 ? -6.568 -7.924 9.278 1.00 95.44 94 THR A N 1
ATOM 693 C CA . THR A 1 94 ? -6.220 -9.125 8.504 1.00 95.44 94 THR A CA 1
ATOM 694 C C . THR A 1 94 ? -6.141 -8.807 7.014 1.00 95.44 94 THR A C 1
ATOM 696 O O . THR A 1 94 ? -5.109 -9.058 6.383 1.00 95.44 94 THR A O 1
ATOM 699 N N . THR A 1 95 ? -7.179 -8.170 6.473 1.00 94.25 95 THR A N 1
ATOM 700 C CA . THR A 1 95 ? -7.226 -7.698 5.085 1.00 94.25 95 THR A CA 1
ATOM 701 C C . THR A 1 95 ? -6.100 -6.697 4.811 1.00 94.25 95 THR A C 1
ATOM 703 O O . THR A 1 95 ? -5.341 -6.853 3.854 1.00 94.25 95 THR A O 1
ATOM 706 N N . GLY A 1 96 ? -5.879 -5.738 5.711 1.00 95.31 96 GLY A N 1
ATOM 707 C CA . GLY A 1 96 ? -4.771 -4.782 5.671 1.00 95.31 96 GLY A CA 1
ATOM 708 C C . GLY A 1 96 ? -3.396 -5.423 5.528 1.00 95.31 96 GLY A C 1
ATOM 709 O O . GLY A 1 96 ? -2.605 -5.028 4.667 1.00 95.31 96 GLY A O 1
ATOM 710 N N . TYR A 1 97 ? -3.095 -6.434 6.342 1.00 96.31 97 TYR A N 1
ATOM 711 C CA . TYR A 1 97 ? -1.817 -7.134 6.249 1.00 96.31 97 TYR A CA 1
ATOM 712 C C . TYR A 1 97 ? -1.701 -7.980 4.978 1.00 96.31 97 TYR A C 1
ATOM 714 O O . TYR A 1 97 ? -0.614 -8.030 4.399 1.00 96.31 97 TYR A O 1
ATOM 722 N N . ALA A 1 98 ? -2.791 -8.585 4.500 1.00 95.56 98 ALA A N 1
ATOM 723 C CA . ALA A 1 98 ? -2.791 -9.286 3.217 1.00 95.56 98 ALA A CA 1
ATOM 724 C C . ALA A 1 98 ? -2.442 -8.336 2.054 1.00 95.56 98 ALA A C 1
ATOM 726 O O . ALA A 1 98 ? -1.576 -8.653 1.237 1.00 95.56 98 ALA A O 1
ATOM 727 N N . HIS A 1 99 ? -3.021 -7.131 2.031 1.00 93.00 99 HIS A N 1
ATOM 728 C CA . HIS A 1 99 ? -2.676 -6.093 1.052 1.00 93.00 99 HIS A CA 1
ATOM 729 C C . HIS A 1 99 ? -1.221 -5.627 1.168 1.00 93.00 99 HIS A C 1
ATOM 731 O O . HIS A 1 99 ? -0.540 -5.462 0.155 1.00 93.00 99 HIS A O 1
ATOM 737 N N . ALA A 1 100 ? -0.706 -5.457 2.389 1.00 95.12 100 ALA A N 1
ATOM 738 C CA . ALA A 1 100 ? 0.695 -5.100 2.591 1.00 95.12 100 ALA A CA 1
ATOM 739 C C . ALA A 1 100 ? 1.647 -6.175 2.030 1.00 95.12 100 ALA A C 1
ATOM 741 O O . ALA A 1 100 ? 2.664 -5.843 1.425 1.00 95.12 100 ALA A O 1
ATOM 742 N N . LEU A 1 101 ? 1.317 -7.461 2.183 1.00 94.94 101 LEU A N 1
ATOM 743 C CA . LEU A 1 101 ? 2.096 -8.550 1.584 1.00 94.94 101 LEU A CA 1
ATOM 744 C C . LEU A 1 101 ? 1.998 -8.559 0.053 1.00 94.94 101 LEU A C 1
ATOM 746 O O . LEU A 1 101 ? 2.996 -8.827 -0.618 1.00 94.94 101 LEU A O 1
ATOM 750 N N . ALA A 1 102 ? 0.831 -8.235 -0.509 1.00 91.62 102 ALA A N 1
ATOM 751 C CA . ALA A 1 102 ? 0.651 -8.133 -1.955 1.00 91.62 102 ALA A CA 1
ATOM 752 C C . ALA A 1 102 ? 1.530 -7.024 -2.566 1.00 91.62 102 ALA A C 1
ATOM 754 O O . ALA A 1 102 ? 2.258 -7.289 -3.526 1.00 91.62 102 ALA A O 1
ATOM 755 N N . LEU A 1 103 ? 1.538 -5.828 -1.962 1.00 91.81 103 LEU A N 1
ATOM 756 C CA . LEU A 1 103 ? 2.384 -4.699 -2.376 1.00 91.81 103 LEU A CA 1
ATOM 757 C C . LEU A 1 103 ? 3.882 -5.014 -2.257 1.00 91.81 103 LEU A C 1
ATOM 759 O O . LEU A 1 103 ? 4.667 -4.685 -3.145 1.00 91.81 103 LEU A O 1
ATOM 763 N N . GLU A 1 104 ? 4.299 -5.696 -1.189 1.00 95.25 104 GLU A N 1
ATOM 764 C CA . GLU A 1 104 ? 5.687 -6.147 -1.042 1.00 95.25 104 GLU A CA 1
ATOM 765 C C . GLU A 1 104 ? 6.066 -7.165 -2.124 1.00 95.25 104 GLU A C 1
ATOM 767 O O . GLU A 1 104 ? 7.149 -7.091 -2.710 1.00 95.25 104 GLU A O 1
ATOM 772 N N . GLY A 1 105 ? 5.149 -8.072 -2.461 1.00 94.12 105 GLY A N 1
ATOM 773 C CA . GLY A 1 105 ? 5.305 -8.976 -3.592 1.00 94.12 105 GLY A CA 1
ATOM 774 C C . GLY A 1 105 ? 5.441 -8.237 -4.926 1.00 94.12 105 GLY A C 1
ATOM 775 O O . GLY A 1 105 ? 6.267 -8.625 -5.753 1.00 94.12 105 GLY A O 1
ATOM 776 N N . GLU A 1 106 ? 4.656 -7.186 -5.167 1.00 91.75 106 GLU A N 1
ATOM 777 C CA . GLU A 1 106 ? 4.793 -6.343 -6.361 1.00 91.75 106 GLU A CA 1
ATOM 778 C C . GLU A 1 106 ? 6.163 -5.660 -6.402 1.00 91.75 106 GLU A C 1
ATOM 780 O O . GLU A 1 106 ? 6.882 -5.821 -7.392 1.00 91.75 106 GLU A O 1
ATOM 785 N N . ARG A 1 107 ? 6.577 -5.001 -5.311 1.00 95.12 107 ARG A N 1
ATOM 786 C CA . ARG A 1 107 ? 7.895 -4.356 -5.203 1.00 95.12 107 ARG A CA 1
ATOM 787 C C . ARG A 1 107 ? 9.017 -5.321 -5.581 1.00 95.12 107 ARG A C 1
ATOM 789 O O . ARG A 1 107 ? 9.848 -5.014 -6.435 1.00 95.12 107 ARG A O 1
ATOM 796 N N . LEU A 1 108 ? 8.996 -6.534 -5.026 1.00 96.69 108 LEU A N 1
ATOM 797 C CA . LEU A 1 108 ? 9.999 -7.561 -5.309 1.00 96.69 108 LEU A CA 1
ATOM 798 C C . LEU A 1 108 ? 9.985 -8.038 -6.769 1.00 96.69 108 LEU A C 1
ATOM 800 O O . LEU A 1 108 ? 11.046 -8.373 -7.303 1.00 96.69 108 LEU A O 1
ATOM 804 N N . ARG A 1 109 ? 8.821 -8.097 -7.429 1.00 94.12 109 ARG A N 1
ATOM 805 C CA . ARG A 1 109 ? 8.736 -8.415 -8.867 1.00 94.12 109 ARG A CA 1
ATOM 806 C C . ARG A 1 109 ? 9.361 -7.298 -9.705 1.00 94.12 109 ARG A C 1
ATOM 808 O O . ARG A 1 109 ? 10.174 -7.588 -10.582 1.00 94.12 109 ARG A O 1
ATOM 815 N N . VAL A 1 110 ? 9.049 -6.039 -9.396 1.00 95.00 110 VAL A N 1
ATOM 816 C CA . VAL A 1 110 ? 9.602 -4.872 -10.102 1.00 95.00 110 VAL A CA 1
ATOM 817 C C . VAL A 1 110 ? 11.118 -4.780 -9.900 1.00 95.00 110 VAL A C 1
ATOM 819 O O . VAL A 1 110 ? 11.854 -4.615 -10.869 1.00 95.00 110 VAL A O 1
ATOM 822 N N . GLU A 1 111 ? 11.618 -5.010 -8.684 1.00 96.31 111 GLU A N 1
ATOM 823 C CA . GLU A 1 111 ? 13.059 -5.087 -8.404 1.00 96.31 111 GLU A CA 1
ATOM 824 C C . GLU A 1 111 ? 13.761 -6.200 -9.199 1.00 96.31 111 GLU A C 1
ATOM 826 O O . GLU A 1 111 ? 14.891 -6.031 -9.666 1.00 96.31 111 GLU A O 1
ATOM 831 N N . ARG A 1 112 ? 13.126 -7.371 -9.349 1.00 96.56 112 ARG A N 1
ATOM 832 C CA . ARG A 1 112 ? 13.683 -8.459 -10.172 1.00 96.56 112 ARG A CA 1
ATOM 833 C C . ARG A 1 112 ? 13.779 -8.038 -11.632 1.00 96.56 112 ARG A C 1
ATOM 835 O O . ARG A 1 112 ? 14.831 -8.264 -12.228 1.00 96.56 112 ARG A O 1
ATOM 842 N N . ARG A 1 113 ? 12.737 -7.397 -12.167 1.00 94.25 113 ARG A N 1
ATOM 843 C CA . ARG A 1 113 ? 12.732 -6.871 -13.536 1.00 94.25 113 ARG A CA 1
ATOM 844 C C . ARG A 1 113 ? 13.803 -5.799 -13.730 1.00 94.25 113 ARG A C 1
ATOM 846 O O . ARG A 1 113 ? 14.551 -5.863 -14.697 1.00 94.25 113 ARG A O 1
ATOM 853 N N . LEU A 1 114 ? 13.958 -4.887 -12.771 1.00 94.44 114 LEU A N 1
ATOM 854 C CA . LEU A 1 114 ? 15.023 -3.883 -12.780 1.00 94.44 114 LEU A CA 1
ATOM 855 C C . LEU A 1 114 ? 16.409 -4.536 -12.868 1.00 94.44 114 LEU A C 1
ATOM 857 O O . LEU A 1 114 ? 17.221 -4.175 -13.717 1.00 94.44 114 LEU A O 1
ATOM 861 N N . ARG A 1 115 ? 16.671 -5.553 -12.038 1.00 94.25 115 ARG A N 1
ATOM 862 C CA . ARG A 1 115 ? 17.934 -6.305 -12.088 1.00 94.25 115 ARG A CA 1
ATOM 863 C C . ARG A 1 115 ? 18.136 -7.032 -13.417 1.00 94.25 115 ARG A C 1
ATOM 865 O O . ARG A 1 115 ? 19.272 -7.147 -13.862 1.00 94.25 115 ARG A O 1
ATOM 872 N N . GLU A 1 116 ? 17.077 -7.542 -14.032 1.00 93.25 116 GLU A N 1
ATOM 873 C CA . GLU A 1 116 ? 17.143 -8.181 -15.348 1.00 93.25 116 GLU A CA 1
ATOM 874 C C . GLU A 1 116 ? 17.538 -7.178 -16.441 1.00 93.25 116 GLU A C 1
ATOM 876 O O . GLU A 1 116 ? 18.488 -7.437 -17.176 1.00 93.25 116 GLU A O 1
ATOM 881 N N . VAL A 1 117 ? 16.887 -6.010 -16.486 1.00 91.25 117 VAL A N 1
ATOM 882 C CA . VAL A 1 117 ? 17.173 -4.928 -17.448 1.00 91.25 117 VAL A CA 1
ATOM 883 C C . VAL A 1 117 ? 18.597 -4.380 -17.288 1.00 91.25 117 VAL A C 1
ATOM 885 O O . VAL A 1 117 ? 19.264 -4.065 -18.274 1.00 91.25 117 VAL A O 1
ATOM 888 N N . LEU A 1 118 ? 19.102 -4.304 -16.054 1.00 91.06 118 LEU A N 1
ATOM 889 C CA . LEU A 1 118 ? 20.491 -3.919 -15.787 1.00 91.06 118 LEU A CA 1
ATOM 890 C C . LEU A 1 118 ? 21.497 -4.982 -16.262 1.00 91.06 118 LEU A C 1
ATOM 892 O O . LEU A 1 118 ? 22.570 -4.637 -16.750 1.00 91.06 118 LEU A O 1
ATOM 896 N N . ARG A 1 119 ? 21.172 -6.276 -16.129 1.00 90.06 119 ARG A N 1
ATOM 897 C CA . ARG A 1 119 ? 22.060 -7.384 -16.535 1.00 90.06 119 ARG A CA 1
ATOM 898 C C . ARG A 1 119 ? 22.044 -7.665 -18.027 1.00 90.06 119 ARG A C 1
ATOM 900 O O . ARG A 1 119 ? 23.055 -8.122 -18.549 1.00 90.06 119 ARG A O 1
ATOM 907 N N . SER A 1 120 ? 20.921 -7.428 -18.702 1.00 85.75 120 SER A N 1
ATOM 908 C CA . SER A 1 120 ? 20.799 -7.659 -20.144 1.00 85.75 120 SER A CA 1
ATOM 909 C C . SER A 1 120 ? 21.700 -6.732 -20.963 1.00 85.75 120 SER A C 1
ATOM 911 O O . SER A 1 120 ? 21.872 -6.961 -22.158 1.00 85.75 120 SER A O 1
ATOM 913 N N . GLY A 1 121 ? 22.313 -5.719 -20.330 1.00 70.56 121 GLY A N 1
ATOM 914 C CA . GLY A 1 121 ? 23.326 -4.869 -20.952 1.00 70.56 121 GLY A CA 1
ATOM 915 C C . GLY A 1 121 ? 22.788 -4.120 -22.167 1.00 70.56 121 GLY A C 1
ATOM 916 O O . GLY A 1 121 ? 23.563 -3.796 -23.067 1.00 70.56 121 GLY A O 1
ATOM 917 N N . GLY A 1 122 ? 21.464 -3.903 -22.211 1.00 65.25 122 GLY A N 1
ATOM 918 C CA . GLY A 1 122 ? 20.787 -3.202 -23.290 1.00 65.25 122 GLY A CA 1
ATOM 919 C C . GLY A 1 122 ? 21.540 -1.918 -23.598 1.00 65.25 122 GLY A C 1
ATOM 920 O O . GLY A 1 122 ? 21.820 -1.139 -22.689 1.00 65.25 122 GLY A O 1
ATOM 921 N N . SER A 1 123 ? 21.931 -1.764 -24.869 1.00 64.94 123 SER A N 1
ATOM 922 C CA . SER A 1 123 ? 22.589 -0.576 -25.421 1.00 64.94 123 SER A CA 1
ATOM 923 C C . SER A 1 123 ? 22.042 0.654 -24.706 1.00 64.94 123 SER A C 1
ATOM 925 O O . SER A 1 123 ? 20.833 0.861 -24.774 1.00 64.94 123 SER A O 1
ATOM 927 N N . GLY A 1 124 ? 22.897 1.378 -23.967 1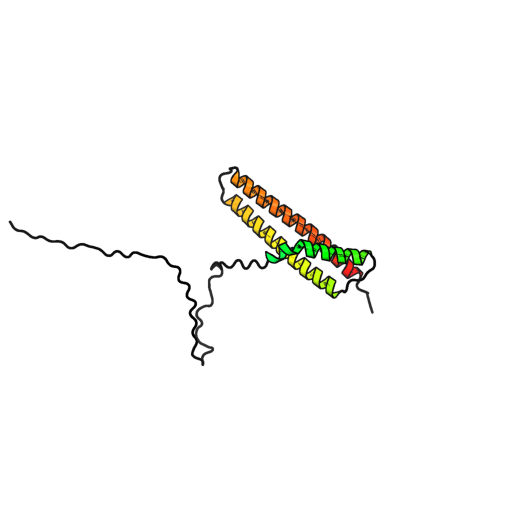.00 73.50 124 GLY A N 1
ATOM 928 C CA . GLY A 1 124 ? 22.554 2.491 -23.066 1.00 73.50 124 GLY A CA 1
ATOM 929 C C . GLY A 1 124 ? 21.951 3.707 -23.776 1.00 73.50 124 GLY A C 1
ATOM 930 O O . GLY A 1 124 ? 22.443 4.825 -23.658 1.00 73.50 124 GLY A O 1
ATOM 931 N N . GLY A 1 125 ? 20.915 3.466 -24.567 1.00 83.12 125 GLY A N 1
ATOM 932 C CA . GLY A 1 125 ? 20.149 4.413 -25.333 1.00 83.12 125 GLY A CA 1
ATOM 933 C C . GLY A 1 125 ? 18.876 4.831 -24.596 1.00 83.12 125 GLY A C 1
ATOM 934 O O . GLY A 1 125 ? 18.545 4.299 -23.533 1.00 83.12 125 GLY A O 1
ATOM 935 N N . PRO A 1 126 ? 18.131 5.784 -25.175 1.00 85.62 126 PRO A N 1
ATOM 936 C CA . PRO A 1 126 ? 17.038 6.470 -24.489 1.00 85.62 126 PRO A CA 1
ATOM 937 C C . PRO A 1 126 ? 15.920 5.547 -23.988 1.00 85.62 126 PRO A C 1
ATOM 939 O O . PRO A 1 126 ? 15.401 5.766 -22.901 1.00 85.62 126 PRO A O 1
ATOM 942 N N . LEU A 1 127 ? 15.581 4.494 -24.742 1.00 85.88 127 LEU A N 1
ATOM 943 C CA . LEU A 1 127 ? 14.524 3.545 -24.365 1.00 85.88 127 LEU A CA 1
ATOM 944 C C . LEU A 1 127 ? 14.886 2.719 -23.123 1.00 85.88 127 LEU A C 1
ATOM 946 O O . LEU A 1 127 ? 14.032 2.460 -22.284 1.00 85.88 127 LEU A O 1
ATOM 950 N N . TRP A 1 128 ? 16.156 2.334 -22.990 1.00 89.31 128 TRP A N 1
ATOM 951 C CA . TRP A 1 128 ? 16.638 1.597 -21.822 1.00 89.31 128 TRP A CA 1
ATOM 952 C C . TRP A 1 128 ? 16.637 2.483 -20.572 1.00 89.31 128 TRP A C 1
ATOM 954 O O . TRP A 1 128 ? 16.187 2.060 -19.509 1.00 89.31 128 TRP A O 1
ATOM 964 N N . ALA A 1 129 ? 17.083 3.736 -20.709 1.00 89.88 129 ALA A N 1
ATOM 965 C CA . ALA A 1 129 ? 17.041 4.708 -19.620 1.00 89.88 129 ALA A CA 1
ATOM 966 C C . ALA A 1 129 ? 15.601 5.001 -19.160 1.00 89.88 129 ALA A C 1
ATOM 968 O O . ALA A 1 129 ? 15.357 5.123 -17.959 1.00 89.88 129 ALA A O 1
ATOM 969 N N . ASP A 1 130 ? 14.651 5.065 -20.097 1.00 91.56 130 ASP A N 1
ATOM 970 C CA . ASP A 1 130 ? 13.231 5.246 -19.790 1.00 91.56 130 ASP A CA 1
ATOM 971 C C . ASP A 1 130 ? 12.641 4.034 -19.046 1.00 91.56 130 ASP A C 1
ATOM 973 O O . ASP A 1 130 ? 12.037 4.211 -17.988 1.00 91.56 130 ASP A O 1
ATOM 977 N N . GLU A 1 131 ? 12.892 2.796 -19.501 1.00 92.94 131 GLU A N 1
ATOM 978 C CA . GLU A 1 131 ? 12.437 1.579 -18.799 1.00 92.94 131 GLU A CA 1
ATOM 979 C C . GLU A 1 131 ? 12.985 1.515 -17.360 1.00 92.94 131 GLU A C 1
ATOM 981 O O . GLU A 1 131 ? 12.239 1.240 -16.418 1.00 92.94 131 GLU A O 1
ATOM 986 N N . LEU A 1 132 ? 14.268 1.838 -17.153 1.00 93.56 132 LEU A N 1
ATOM 987 C CA . LEU A 1 132 ? 14.856 1.913 -15.810 1.00 93.56 132 LEU A CA 1
ATOM 988 C C . LEU A 1 132 ? 14.197 2.982 -14.934 1.00 93.56 132 LEU A C 1
ATOM 990 O O . LEU A 1 132 ? 13.936 2.734 -13.752 1.00 93.56 132 LEU A O 1
ATOM 994 N N . GLY A 1 133 ? 13.939 4.162 -15.501 1.00 94.50 133 GLY A N 1
ATOM 995 C CA . GLY A 1 133 ? 13.265 5.255 -14.807 1.00 94.50 133 GLY A CA 1
ATOM 996 C C . GLY A 1 133 ? 11.859 4.859 -14.365 1.00 94.50 133 GLY A C 1
ATOM 997 O O . GLY A 1 133 ? 11.489 5.070 -13.209 1.00 94.50 133 GLY A O 1
ATOM 998 N N . GLN A 1 134 ? 11.102 4.204 -15.247 1.00 95.62 134 GLN A N 1
ATOM 999 C CA . GLN A 1 134 ? 9.764 3.700 -14.940 1.00 95.62 134 GLN A CA 1
ATOM 1000 C C . GLN A 1 134 ? 9.783 2.630 -13.838 1.00 95.62 134 GLN A C 1
ATOM 1002 O O . GLN A 1 134 ? 8.980 2.696 -12.905 1.00 95.62 134 GLN A O 1
ATOM 1007 N N . LEU A 1 135 ? 10.708 1.666 -13.903 1.00 96.19 135 LEU A N 1
ATOM 1008 C CA . LEU A 1 135 ? 10.833 0.612 -12.889 1.00 96.19 135 LEU A CA 1
ATOM 1009 C C . LEU A 1 135 ? 11.232 1.177 -11.523 1.00 96.19 135 LEU A C 1
ATOM 1011 O O . LEU A 1 135 ? 10.649 0.794 -10.511 1.00 96.19 135 LEU A O 1
ATOM 1015 N N . THR A 1 136 ? 12.187 2.108 -11.496 1.00 96.12 136 THR A N 1
ATOM 1016 C CA . THR A 1 136 ? 12.626 2.772 -10.258 1.00 96.12 136 THR A CA 1
ATOM 1017 C C . THR A 1 136 ? 11.472 3.542 -9.627 1.00 96.12 136 THR A C 1
ATOM 1019 O O . THR A 1 136 ? 11.172 3.341 -8.453 1.00 96.12 136 THR A O 1
ATOM 1022 N N . LYS A 1 137 ? 10.746 4.334 -10.424 1.00 96.56 137 LYS A N 1
ATOM 1023 C CA . LYS A 1 137 ? 9.561 5.059 -9.957 1.00 96.56 137 LYS A CA 1
ATOM 1024 C C . LYS A 1 137 ? 8.499 4.116 -9.385 1.00 96.56 137 LYS A C 1
ATOM 1026 O O . LYS A 1 137 ? 7.940 4.391 -8.330 1.00 96.56 137 LYS A O 1
ATOM 1031 N N . ARG A 1 138 ? 8.240 2.983 -10.045 1.00 95.88 138 ARG A N 1
ATOM 1032 C CA . ARG A 1 138 ? 7.253 2.003 -9.569 1.00 95.88 138 ARG A CA 1
ATOM 1033 C C . ARG A 1 138 ? 7.662 1.357 -8.238 1.00 95.88 138 ARG A C 1
ATOM 1035 O O . ARG A 1 138 ? 6.791 1.092 -7.416 1.00 95.88 138 ARG A O 1
ATOM 1042 N N . ILE A 1 139 ? 8.959 1.134 -8.003 1.00 96.06 139 ILE A N 1
ATOM 1043 C CA . ILE A 1 139 ? 9.471 0.678 -6.696 1.00 96.06 139 ILE A CA 1
ATOM 1044 C C . ILE A 1 139 ? 9.222 1.746 -5.629 1.00 96.06 139 ILE A C 1
ATOM 1046 O O . ILE A 1 139 ? 8.654 1.435 -4.587 1.00 96.06 139 ILE A O 1
ATOM 1050 N N . GLU A 1 140 ? 9.588 3.000 -5.904 1.00 96.31 140 GLU A N 1
ATOM 1051 C CA . GLU A 1 140 ? 9.389 4.112 -4.967 1.00 96.31 140 GLU A CA 1
ATOM 1052 C C . GLU A 1 140 ? 7.910 4.324 -4.618 1.00 96.31 140 GLU A C 1
ATOM 1054 O O . GLU A 1 140 ? 7.566 4.585 -3.463 1.00 96.31 140 GLU A O 1
ATOM 1059 N N . ASP A 1 141 ? 7.024 4.205 -5.608 1.00 93.56 141 ASP A N 1
ATOM 1060 C CA . ASP A 1 141 ? 5.582 4.314 -5.407 1.00 93.56 141 ASP A CA 1
ATOM 1061 C C . ASP A 1 141 ? 5.053 3.159 -4.536 1.00 93.56 141 ASP A C 1
ATOM 1063 O O . ASP A 1 141 ? 4.308 3.410 -3.584 1.00 93.56 141 ASP A O 1
ATOM 1067 N N . ALA A 1 142 ? 5.500 1.920 -4.779 1.00 92.75 142 ALA A N 1
ATOM 1068 C CA . ALA A 1 142 ? 5.151 0.768 -3.945 1.00 92.75 142 ALA A CA 1
ATOM 1069 C C . ALA A 1 142 ? 5.665 0.914 -2.500 1.00 92.75 142 ALA A C 1
ATOM 1071 O O . ALA A 1 142 ? 4.938 0.611 -1.555 1.00 92.75 142 ALA A O 1
ATOM 1072 N N . ASP A 1 143 ? 6.885 1.424 -2.305 1.00 95.88 143 ASP A N 1
ATOM 1073 C CA . ASP A 1 143 ? 7.450 1.678 -0.975 1.00 95.88 143 ASP A CA 1
ATOM 1074 C C . ASP A 1 143 ? 6.680 2.756 -0.210 1.00 95.88 143 ASP A C 1
ATOM 1076 O O . ASP A 1 143 ? 6.389 2.596 0.981 1.00 95.88 143 ASP A O 1
ATOM 1080 N N . ARG A 1 144 ? 6.306 3.846 -0.890 1.00 95.56 144 ARG A N 1
ATOM 1081 C CA . ARG A 1 144 ? 5.495 4.915 -0.296 1.00 95.56 144 ARG A CA 1
ATOM 1082 C C . ARG A 1 144 ? 4.148 4.377 0.171 1.00 95.56 144 ARG A C 1
ATOM 1084 O O . ARG A 1 144 ? 3.711 4.690 1.281 1.00 95.56 144 ARG A O 1
ATOM 1091 N N . GLU A 1 145 ? 3.507 3.561 -0.656 1.00 93.88 145 GLU A N 1
ATOM 1092 C CA . GLU A 1 145 ? 2.201 2.997 -0.344 1.00 93.88 145 GLU A CA 1
ATOM 1093 C C . GLU A 1 145 ? 2.279 1.957 0.785 1.00 93.88 145 GLU A C 1
ATOM 1095 O O . GLU A 1 145 ? 1.486 2.004 1.728 1.00 93.88 145 GLU A O 1
ATOM 1100 N N . LEU A 1 146 ? 3.304 1.098 0.779 1.00 95.12 146 LEU A N 1
ATOM 1101 C CA . LEU A 1 146 ? 3.598 0.176 1.879 1.00 95.12 146 LEU A CA 1
ATOM 1102 C C . LEU A 1 146 ? 3.796 0.903 3.208 1.00 95.12 146 LEU A C 1
ATOM 1104 O O . LEU A 1 146 ? 3.228 0.497 4.225 1.00 95.12 146 LEU A O 1
ATOM 1108 N N . ALA A 1 147 ? 4.604 1.966 3.217 1.00 96.00 147 ALA A N 1
ATOM 1109 C CA . ALA A 1 147 ? 4.864 2.752 4.417 1.00 96.00 147 ALA A CA 1
ATOM 1110 C C . ALA A 1 147 ? 3.575 3.390 4.950 1.00 96.00 147 ALA A C 1
ATOM 1112 O O . ALA A 1 147 ? 3.298 3.334 6.151 1.00 96.00 147 ALA A O 1
ATOM 1113 N N . ARG A 1 148 ? 2.755 3.941 4.050 1.00 95.19 148 ARG A N 1
ATOM 1114 C CA . ARG A 1 148 ? 1.471 4.552 4.392 1.00 95.19 148 ARG A CA 1
ATOM 1115 C C . ARG A 1 148 ? 0.493 3.538 4.987 1.00 95.19 148 ARG A C 1
ATOM 1117 O O . ARG A 1 148 ? -0.045 3.791 6.066 1.00 95.19 148 ARG A O 1
ATOM 1124 N N . LEU A 1 149 ? 0.295 2.392 4.336 1.00 96.31 149 LEU A N 1
ATOM 1125 C CA . LEU A 1 149 ? -0.604 1.341 4.816 1.00 96.31 149 LEU A CA 1
ATOM 1126 C C . LEU A 1 149 ? -0.143 0.782 6.169 1.00 96.31 149 LEU A C 1
ATOM 1128 O O . LEU A 1 149 ? -0.930 0.715 7.113 1.00 96.31 149 LEU A O 1
ATOM 1132 N N . ARG A 1 150 ? 1.147 0.443 6.303 1.00 96.44 150 ARG A N 1
ATOM 1133 C CA . ARG A 1 150 ? 1.715 -0.076 7.560 1.00 96.44 150 ARG A CA 1
ATOM 1134 C C . ARG A 1 150 ? 1.593 0.928 8.704 1.00 96.44 150 ARG A C 1
ATOM 1136 O O . ARG A 1 150 ? 1.301 0.516 9.825 1.00 96.44 150 ARG A O 1
ATOM 1143 N N . GLY A 1 151 ? 1.768 2.221 8.429 1.00 97.31 151 GLY A N 1
ATOM 1144 C CA . GLY A 1 151 ? 1.565 3.283 9.413 1.00 97.31 151 GLY A CA 1
ATOM 1145 C C . GLY A 1 151 ? 0.133 3.310 9.951 1.00 97.31 151 GLY A C 1
ATOM 1146 O O . GLY A 1 151 ? -0.068 3.265 11.163 1.00 97.31 151 GLY A O 1
ATOM 1147 N N . LEU A 1 152 ? -0.861 3.299 9.058 1.00 97.00 152 LEU A N 1
ATOM 1148 C CA . LEU A 1 152 ? -2.275 3.304 9.444 1.00 97.00 152 LEU A CA 1
ATOM 1149 C C . LEU A 1 152 ? -2.671 2.039 10.224 1.00 97.00 152 LEU A C 1
ATOM 1151 O O . LEU A 1 152 ? -3.322 2.139 11.265 1.00 97.00 152 LEU A O 1
ATOM 1155 N N . LEU A 1 153 ? -2.231 0.859 9.772 1.00 97.00 153 LEU A N 1
ATOM 1156 C CA . LEU A 1 153 ? -2.487 -0.409 10.467 1.00 97.00 153 LEU A CA 1
ATOM 1157 C C . LEU A 1 153 ? -1.842 -0.447 11.855 1.00 97.00 153 LEU A C 1
ATOM 1159 O O . LEU A 1 153 ? -2.451 -0.942 12.802 1.00 97.00 153 LEU A O 1
ATOM 1163 N N . ALA A 1 154 ? -0.632 0.100 12.004 1.00 96.44 154 ALA A N 1
ATOM 1164 C CA . ALA A 1 154 ? 0.032 0.197 13.300 1.00 96.44 154 ALA A CA 1
ATOM 1165 C C . ALA A 1 154 ? -0.756 1.087 14.271 1.00 96.44 154 ALA A C 1
ATOM 1167 O O . ALA A 1 154 ? -0.933 0.713 15.432 1.00 96.44 154 ALA A O 1
ATOM 1168 N N . THR A 1 155 ? -1.277 2.226 13.802 1.00 95.88 155 THR A N 1
ATOM 1169 C CA . THR A 1 155 ? -2.137 3.094 14.618 1.00 95.88 155 THR A CA 1
ATOM 1170 C C . THR A 1 155 ? -3.432 2.387 15.014 1.00 95.88 155 THR A C 1
ATOM 1172 O O . THR A 1 155 ? -3.787 2.395 16.192 1.00 95.88 155 THR A O 1
ATOM 1175 N N . LEU A 1 156 ? -4.103 1.719 14.069 1.00 94.44 156 LEU A N 1
ATOM 1176 C CA . LEU A 1 156 ? -5.346 0.991 14.340 1.00 94.44 156 LEU A CA 1
ATOM 1177 C C . LEU A 1 156 ? -5.124 -0.136 15.357 1.00 94.44 156 LEU A C 1
ATOM 1179 O O . LEU A 1 156 ? -5.873 -0.269 16.324 1.00 94.44 156 LEU A O 1
ATOM 1183 N N . ARG A 1 157 ? -4.040 -0.903 15.197 1.00 93.81 157 ARG A N 1
ATOM 1184 C CA . ARG A 1 157 ? -3.644 -1.950 16.144 1.00 93.81 157 ARG A CA 1
ATOM 1185 C C . ARG A 1 157 ? -3.357 -1.384 17.535 1.00 93.81 157 ARG A C 1
ATOM 1187 O O . ARG A 1 157 ? -3.794 -1.966 18.522 1.00 93.81 157 ARG A O 1
ATOM 1194 N N . ALA A 1 158 ? -2.634 -0.270 17.631 1.00 92.25 158 ALA A N 1
ATOM 1195 C CA . ALA A 1 158 ? -2.333 0.358 18.917 1.00 92.25 158 ALA A CA 1
ATOM 1196 C C . ALA A 1 158 ? -3.610 0.799 19.647 1.00 92.25 158 ALA A C 1
ATOM 1198 O O . ALA A 1 158 ? -3.721 0.604 20.856 1.00 92.25 158 ALA A O 1
ATOM 1199 N N . GLN A 1 159 ? -4.594 1.328 18.913 1.00 88.81 159 GLN A N 1
ATOM 1200 C CA . GLN A 1 159 ? -5.907 1.655 19.466 1.00 88.81 159 GLN A CA 1
ATOM 1201 C C . GLN A 1 159 ? -6.673 0.405 19.910 1.00 88.81 159 GLN A C 1
ATOM 1203 O O . GLN A 1 159 ? -7.289 0.419 20.967 1.00 88.81 159 GLN A O 1
ATOM 1208 N N . ALA A 1 160 ? -6.631 -0.685 19.142 1.00 87.38 160 ALA A N 1
ATOM 1209 C CA . ALA A 1 160 ? -7.277 -1.938 19.531 1.00 87.38 160 ALA A CA 1
ATOM 1210 C C . ALA A 1 160 ? -6.694 -2.504 20.840 1.00 87.38 160 ALA A C 1
ATOM 1212 O O . ALA A 1 160 ? -7.445 -2.927 21.714 1.00 87.38 160 ALA A O 1
ATOM 1213 N N . LEU A 1 161 ? -5.368 -2.442 21.003 1.00 85.25 161 LEU A N 1
ATOM 1214 C CA . LEU A 1 161 ? -4.672 -2.927 22.200 1.00 85.25 161 LEU A CA 1
ATOM 1215 C C . LEU A 1 161 ? -4.892 -2.033 23.425 1.00 85.25 161 LEU A C 1
ATOM 1217 O O . LEU A 1 161 ? -5.073 -2.543 24.524 1.00 85.25 161 LEU A O 1
ATOM 1221 N N . SER A 1 162 ? -4.921 -0.706 23.259 1.00 84.06 162 SER A N 1
ATOM 1222 C CA . SER A 1 162 ? -5.232 0.212 24.368 1.00 84.06 162 SER A CA 1
ATOM 1223 C C . SER A 1 162 ? -6.688 0.117 24.834 1.00 84.06 162 SER A C 1
ATOM 1225 O O . SER A 1 162 ? -7.039 0.627 25.898 1.00 84.06 162 SER A O 1
ATOM 1227 N N . ARG A 1 163 ? -7.535 -0.529 24.029 1.00 72.56 163 ARG A N 1
ATOM 1228 C CA . ARG A 1 163 ? -8.957 -0.746 24.281 1.00 72.56 163 ARG A CA 1
ATOM 1229 C C . ARG A 1 163 ? -9.281 -2.085 24.913 1.00 72.56 163 ARG A C 1
ATOM 1231 O O . ARG A 1 163 ? -10.439 -2.245 25.296 1.00 72.56 163 ARG A O 1
ATOM 1238 N N . GLU A 1 164 ? -8.335 -3.020 25.027 1.00 63.09 164 GLU A N 1
ATOM 1239 C CA . GLU A 1 164 ? -8.589 -4.245 25.781 1.00 63.09 164 GLU A CA 1
ATOM 1240 C C . GLU A 1 164 ? -8.866 -3.864 27.243 1.00 63.09 164 GLU A C 1
ATOM 1242 O O . GLU A 1 164 ? -7.981 -3.328 27.916 1.00 63.09 164 GLU A O 1
ATOM 1247 N N . PRO A 1 165 ? -10.091 -4.081 27.760 1.00 54.09 165 PRO A N 1
ATOM 1248 C CA . PRO A 1 165 ? -10.302 -3.955 29.183 1.00 54.09 165 PRO A CA 1
ATOM 1249 C C . PRO A 1 165 ? -9.495 -5.073 29.835 1.00 54.09 165 PRO A C 1
ATOM 1251 O O . PRO A 1 165 ? -9.790 -6.252 29.644 1.00 54.09 165 PRO A O 1
ATOM 1254 N N . SER A 1 166 ? -8.482 -4.705 30.617 1.00 50.97 166 SER A N 1
ATOM 1255 C CA . SER A 1 166 ? -7.983 -5.604 31.646 1.00 50.97 166 SER A CA 1
ATOM 1256 C C . SER A 1 166 ? -9.179 -5.989 32.509 1.00 50.97 166 SER A C 1
ATOM 1258 O O . SER A 1 166 ? -9.744 -5.143 33.208 1.00 50.97 166 SER A O 1
ATOM 1260 N N . GLY A 1 167 ? -9.600 -7.237 32.450 1.00 46.00 167 GLY A N 1
ATOM 1261 C CA . GLY A 1 167 ? -10.553 -7.725 33.421 1.00 46.00 167 GLY A CA 1
ATOM 1262 C C . GLY A 1 167 ? -10.814 -9.209 33.275 1.00 46.00 167 GLY A C 1
ATOM 1263 O O . GLY A 1 167 ? -10.699 -9.737 32.167 1.00 46.00 167 GLY A O 1
ATOM 1264 N N . PRO A 1 168 ? -11.321 -9.840 34.339 1.00 45.97 168 PRO A N 1
ATOM 1265 C CA . PRO A 1 168 ? -11.014 -9.666 35.766 1.00 45.97 168 PRO A CA 1
ATOM 1266 C C . PRO A 1 168 ? -9.841 -10.547 36.237 1.00 45.97 168 PRO A C 1
ATOM 1268 O O . PRO A 1 168 ? -9.540 -11.561 35.570 1.00 45.97 168 PRO A O 1
#

Secondary structure (DSSP, 8-state):
----------------------------------TTS--------TTS-------TTHHHHTTHHHHHHHHHHHHHHHHTT----HHHHHHHHHHHHHHHHHHHHHHHHHHHHHHHHHHTT--SSHHHHHHHHHHHHHHHHHHHHHHHHHHHHHHHHHHHHHT-----